Protein AF-A0A0R1UBT8-F1 (afdb_monomer_lite)

Organism: NCBI:txid1423760

Sequence (135 aa):
MNRRRDNPNPLAVSLVKEIDGYNQDKKRRRALMNLETRLYDERKLGLEQGVKIGIDQGLTQGRQEGLTQGRQEGREEGLAQGRNEGRVEAIQAALTFFKSQGQAPTEVVANLSQMFHLSQQTAQNYYDQLAVKQG

Radius of gyration: 42.89 Å; chains: 1; bounding box: 104×24×98 Å

pLDDT: mean 88.34, std 11.68, range [40.06, 97.62]

Secondary structure (DSSP, 8-state):
---------HHHHHHHHHHHHHHH-HHHHHHHHHHHHHHHHHHHHHHHHHHHHHHHHHHHHHHHHHHHHHHHHHHHHHHHHHHHHHHHHHHHHHHHHHHHTT--HHHHHHHHHHHTT--HHHHHHHHHHHHGGG-

Foldseek 3Di:
DDDDPPPDDPVVVVVVVVVVVCVVDPVSVVVVVVVVVVVVVVVVVVVVVVVVVVVVVCVVVVVVVCVVVVVVVVVVVVVVVVVVVVLLVVLLVLLVVCVVVVDDLQVSLVVSCVVVVHDSVVSVVSSVVNVVVVD

Structure (mmCIF, N/CA/C/O backbone):
data_AF-A0A0R1UBT8-F1
#
_entry.id   AF-A0A0R1UBT8-F1
#
loop_
_atom_site.group_PDB
_atom_site.id
_atom_site.type_symbol
_atom_site.label_atom_id
_atom_site.label_alt_id
_atom_site.label_comp_id
_atom_site.label_asym_id
_atom_site.label_entity_id
_atom_site.label_seq_id
_atom_site.pdbx_PDB_ins_code
_atom_site.Cartn_x
_atom_site.Cartn_y
_atom_site.Cartn_z
_atom_site.occupancy
_atom_site.B_iso_or_equiv
_atom_site.auth_seq_id
_atom_site.auth_comp_id
_atom_site.auth_asym_id
_atom_site.auth_atom_id
_atom_site.pdbx_PDB_model_num
ATOM 1 N N . MET A 1 1 ? 72.301 -3.471 -35.544 1.00 40.06 1 MET A N 1
ATOM 2 C CA . MET A 1 1 ? 71.219 -2.808 -36.308 1.00 40.06 1 MET A CA 1
ATOM 3 C C . MET A 1 1 ? 70.009 -3.738 -36.367 1.00 40.06 1 MET A C 1
ATOM 5 O O . MET A 1 1 ? 69.968 -4.603 -37.229 1.00 40.06 1 MET A O 1
ATOM 9 N N . ASN A 1 2 ? 69.051 -3.613 -35.444 1.00 41.62 2 ASN A N 1
ATOM 10 C CA . ASN A 1 2 ? 67.821 -4.415 -35.473 1.00 41.62 2 ASN A CA 1
ATOM 11 C C . ASN A 1 2 ? 66.718 -3.628 -36.186 1.00 41.62 2 ASN A C 1
ATOM 13 O O . ASN A 1 2 ? 66.056 -2.794 -35.575 1.00 41.62 2 ASN A O 1
ATOM 17 N N . ARG A 1 3 ? 66.524 -3.893 -37.484 1.00 50.62 3 ARG A N 1
ATOM 18 C CA . ARG A 1 3 ? 65.304 -3.475 -38.185 1.00 50.62 3 ARG A CA 1
ATOM 19 C C . ARG A 1 3 ? 64.169 -4.354 -37.667 1.00 50.62 3 ARG A C 1
ATOM 21 O O . ARG A 1 3 ? 64.105 -5.536 -38.007 1.00 50.62 3 ARG A O 1
ATOM 28 N N . ARG A 1 4 ? 63.311 -3.805 -36.804 1.00 51.09 4 ARG A N 1
ATOM 29 C CA . ARG A 1 4 ? 62.018 -4.426 -36.499 1.00 51.09 4 ARG A CA 1
ATOM 30 C C . ARG A 1 4 ? 61.280 -4.548 -37.831 1.00 51.09 4 ARG A C 1
ATOM 32 O O . ARG A 1 4 ? 61.172 -3.571 -38.561 1.00 51.09 4 ARG A O 1
ATOM 39 N N . ARG A 1 5 ? 60.902 -5.769 -38.206 1.00 56.22 5 ARG A N 1
ATOM 40 C CA . ARG A 1 5 ? 60.104 -5.998 -39.410 1.00 56.22 5 ARG A CA 1
ATOM 41 C C . ARG A 1 5 ? 58.707 -5.486 -39.099 1.00 56.22 5 ARG A C 1
ATOM 43 O O . ARG A 1 5 ? 57.974 -6.136 -38.359 1.00 56.22 5 ARG A O 1
ATOM 50 N N . ASP A 1 6 ? 58.379 -4.328 -39.648 1.00 62.03 6 ASP A N 1
ATOM 51 C CA . ASP A 1 6 ? 57.014 -3.834 -39.766 1.00 62.03 6 ASP A CA 1
ATOM 52 C C . ASP A 1 6 ? 56.259 -4.791 -40.695 1.00 62.03 6 ASP A C 1
ATOM 54 O O . ASP A 1 6 ? 56.182 -4.577 -41.901 1.00 62.03 6 ASP A O 1
ATOM 58 N N . ASN A 1 7 ? 55.793 -5.920 -40.162 1.00 65.06 7 ASN A N 1
ATOM 59 C CA . ASN A 1 7 ? 54.921 -6.825 -40.897 1.00 65.06 7 ASN A CA 1
ATOM 60 C C . ASN A 1 7 ? 53.493 -6.562 -40.403 1.00 65.06 7 ASN A C 1
ATOM 62 O O . ASN A 1 7 ? 53.105 -7.112 -39.367 1.00 65.06 7 ASN A O 1
ATOM 66 N N . PRO A 1 8 ? 52.743 -5.649 -41.049 1.00 71.69 8 PRO A N 1
ATOM 67 C CA . PRO A 1 8 ? 51.415 -5.281 -40.589 1.00 71.69 8 PRO A CA 1
ATOM 68 C C . PRO A 1 8 ? 50.504 -6.511 -40.584 1.00 71.69 8 PRO A C 1
ATOM 70 O O . PRO A 1 8 ? 50.568 -7.358 -41.475 1.00 71.69 8 PRO A O 1
ATOM 73 N N . ASN A 1 9 ? 49.664 -6.609 -39.551 1.00 83.81 9 ASN A N 1
ATOM 74 C CA . ASN A 1 9 ? 48.719 -7.708 -39.385 1.00 83.81 9 ASN A CA 1
ATOM 75 C C . ASN A 1 9 ? 47.862 -7.861 -40.665 1.00 83.81 9 ASN A C 1
ATOM 77 O O . ASN A 1 9 ? 47.176 -6.903 -41.035 1.00 83.81 9 ASN A O 1
ATOM 81 N N . PRO A 1 10 ? 47.852 -9.037 -41.324 1.00 85.12 10 PRO A N 1
ATOM 82 C CA . PRO A 1 10 ? 47.117 -9.256 -42.570 1.00 85.12 10 PRO A CA 1
ATOM 83 C C . PRO A 1 10 ? 45.626 -8.911 -42.481 1.00 85.12 10 PRO A C 1
ATOM 85 O O . PRO A 1 10 ? 45.075 -8.371 -43.438 1.00 85.12 10 PRO A O 1
ATOM 88 N N . LEU A 1 11 ? 44.997 -9.157 -41.324 1.00 84.69 11 LEU A N 1
ATOM 89 C CA . LEU A 1 11 ? 43.591 -8.821 -41.076 1.00 84.69 11 LEU A CA 1
ATOM 90 C C . LEU A 1 11 ? 43.360 -7.307 -41.020 1.00 84.69 11 LEU A C 1
ATOM 92 O O . LEU A 1 11 ? 42.363 -6.804 -41.525 1.00 84.69 11 LEU A O 1
ATOM 96 N N . ALA A 1 12 ? 44.293 -6.558 -40.428 1.00 84.19 12 ALA A N 1
ATOM 97 C CA . ALA A 1 12 ? 44.198 -5.103 -40.388 1.00 84.19 12 ALA A CA 1
ATOM 98 C C . ALA A 1 12 ? 44.344 -4.513 -41.798 1.00 84.19 12 ALA A C 1
ATOM 100 O O . ALA A 1 12 ? 43.588 -3.625 -42.181 1.00 84.19 12 ALA A O 1
ATOM 101 N N . VAL A 1 13 ? 45.266 -5.052 -42.603 1.00 86.12 13 VAL A N 1
ATOM 102 C CA . VAL A 1 13 ? 45.458 -4.625 -43.996 1.00 86.12 13 VAL A CA 1
ATOM 103 C C . VAL A 1 13 ? 44.233 -4.947 -44.856 1.00 86.12 13 VAL A C 1
ATOM 105 O O . VAL A 1 13 ? 43.856 -4.129 -45.696 1.00 86.12 13 VAL A O 1
ATOM 108 N N . SER A 1 14 ? 43.594 -6.107 -44.665 1.00 84.44 14 SER A N 1
ATOM 109 C CA . SER A 1 14 ? 42.375 -6.456 -45.405 1.00 84.44 14 SER A CA 1
ATOM 110 C C . SER A 1 14 ? 41.198 -5.562 -45.023 1.00 84.44 14 SER A C 1
ATOM 112 O O . SER A 1 14 ? 40.517 -5.064 -45.915 1.00 84.44 14 SER A O 1
ATOM 114 N N . LEU A 1 15 ? 41.005 -5.294 -43.728 1.00 85.06 15 LEU A N 1
ATOM 115 C CA . LEU A 1 15 ? 39.942 -4.412 -43.240 1.00 85.06 15 LEU A CA 1
ATOM 116 C C . LEU A 1 15 ? 40.111 -2.978 -43.747 1.00 85.06 15 LEU A C 1
ATOM 118 O O . LEU A 1 15 ? 39.144 -2.369 -44.190 1.00 85.06 15 LEU A O 1
ATOM 122 N N . VAL A 1 16 ? 41.336 -2.445 -43.741 1.00 85.62 16 VAL A N 1
ATOM 123 C CA . VAL A 1 16 ? 41.610 -1.102 -44.274 1.00 85.62 16 VAL A CA 1
ATOM 124 C C . 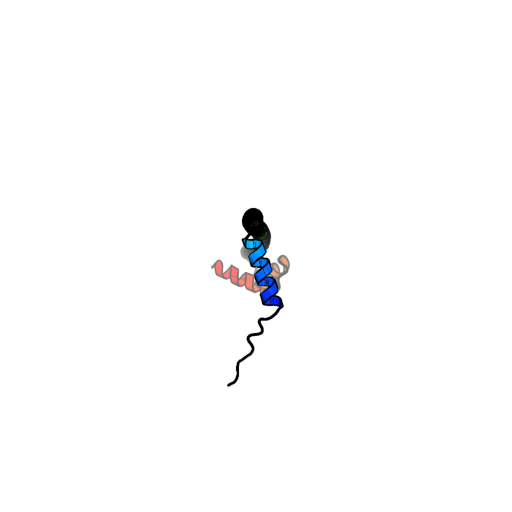VAL A 1 16 ? 41.286 -1.032 -45.766 1.00 85.62 16 VAL A C 1
ATOM 126 O O . VAL A 1 16 ? 40.592 -0.114 -46.186 1.00 85.62 16 VAL A O 1
ATOM 129 N N . LYS A 1 17 ? 41.686 -2.033 -46.562 1.00 85.50 17 LYS A N 1
ATOM 130 C CA . LYS A 1 17 ? 41.335 -2.086 -47.993 1.00 85.50 17 LYS A CA 1
ATOM 131 C C . LYS A 1 17 ? 39.829 -2.164 -48.231 1.00 85.50 17 LYS A C 1
ATOM 133 O O . LYS A 1 17 ? 39.333 -1.578 -49.190 1.00 85.50 17 LYS A O 1
ATOM 138 N N . GLU A 1 18 ? 39.109 -2.889 -47.384 1.00 85.00 18 GLU A N 1
ATOM 139 C CA . GLU A 1 18 ? 37.653 -2.993 -47.461 1.00 85.00 18 GLU A CA 1
ATOM 140 C C . GLU A 1 18 ? 36.977 -1.656 -47.122 1.00 85.00 18 GLU A C 1
ATOM 142 O O . GLU A 1 18 ? 36.117 -1.200 -47.877 1.00 85.00 18 GLU A O 1
ATOM 147 N N . ILE A 1 19 ? 37.427 -0.983 -46.058 1.00 81.56 19 ILE A N 1
ATOM 148 C CA . ILE A 1 19 ? 36.981 0.363 -45.669 1.00 81.56 19 ILE A CA 1
ATOM 149 C C . ILE A 1 19 ? 37.281 1.374 -46.780 1.00 81.56 19 ILE A C 1
ATOM 151 O O . ILE A 1 19 ? 36.414 2.170 -47.135 1.00 81.56 19 ILE A O 1
ATOM 155 N N . ASP A 1 20 ? 38.474 1.326 -47.369 1.00 82.94 20 ASP A N 1
ATOM 156 C CA . ASP A 1 20 ? 38.873 2.207 -48.467 1.00 82.94 20 ASP A CA 1
ATOM 157 C C . ASP A 1 20 ? 38.009 1.974 -49.710 1.00 82.94 20 ASP A C 1
ATOM 159 O O . ASP A 1 20 ? 37.513 2.932 -50.308 1.00 82.94 20 ASP A O 1
ATOM 163 N N . GLY A 1 21 ? 37.752 0.712 -50.067 1.00 81.75 21 GLY A N 1
ATOM 164 C CA . GLY A 1 21 ? 36.838 0.358 -51.154 1.00 81.75 21 GLY A CA 1
ATOM 165 C C . GLY A 1 21 ? 35.409 0.837 -50.890 1.00 81.75 21 GLY A C 1
ATOM 166 O O . GLY A 1 21 ? 34.744 1.358 -51.789 1.00 81.75 21 GLY A O 1
ATOM 167 N N . TYR A 1 22 ? 34.948 0.744 -49.643 1.00 75.31 22 TYR A N 1
ATOM 168 C CA . TYR A 1 22 ? 33.653 1.275 -49.221 1.00 75.31 22 TYR A CA 1
ATOM 169 C C . TYR A 1 22 ? 33.601 2.806 -49.318 1.00 75.31 22 TYR A C 1
ATOM 171 O O . TYR A 1 22 ? 32.617 3.382 -49.788 1.00 75.31 22 TYR A O 1
ATOM 179 N N . ASN A 1 23 ? 34.690 3.469 -48.928 1.00 75.81 23 ASN A N 1
ATOM 180 C CA . ASN A 1 23 ? 34.830 4.919 -48.940 1.00 75.81 23 ASN A CA 1
ATOM 181 C C . ASN A 1 23 ? 34.965 5.508 -50.346 1.00 75.81 23 ASN A C 1
ATOM 183 O O . ASN A 1 23 ? 34.728 6.700 -50.529 1.00 75.81 23 ASN A O 1
ATOM 187 N N . GLN A 1 24 ? 35.30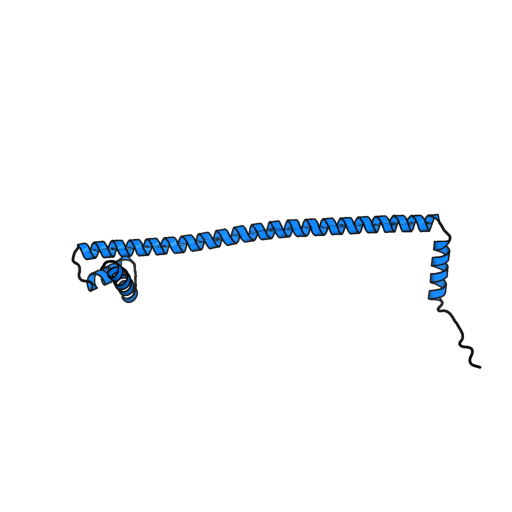0 4.716 -51.358 1.00 81.69 24 GLN A N 1
ATOM 188 C CA . GLN A 1 24 ? 35.346 5.190 -52.741 1.00 81.69 24 GLN A CA 1
ATOM 189 C C . GLN A 1 24 ? 33.942 5.273 -53.367 1.00 81.69 24 GLN A C 1
ATOM 191 O O . GLN A 1 24 ? 33.655 6.204 -54.124 1.00 81.69 24 GLN A O 1
ATOM 196 N N . ASP A 1 25 ? 33.013 4.388 -52.988 1.00 89.00 25 ASP A N 1
ATOM 197 C CA . ASP A 1 25 ? 31.646 4.389 -53.518 1.00 89.00 25 ASP A CA 1
ATOM 198 C C . ASP A 1 25 ? 30.738 5.384 -52.766 1.00 89.00 25 ASP A C 1
ATOM 200 O O . ASP A 1 25 ? 30.243 5.161 -51.657 1.00 89.00 25 ASP A O 1
ATOM 204 N N . LYS A 1 26 ? 30.474 6.528 -53.408 1.00 86.50 26 LYS A N 1
ATOM 205 C CA . LYS A 1 26 ? 29.573 7.568 -52.885 1.00 86.50 26 LYS A CA 1
ATOM 206 C C . LYS A 1 26 ? 28.133 7.069 -52.680 1.00 86.50 26 LYS A C 1
ATOM 208 O O . LYS A 1 26 ? 27.470 7.543 -51.756 1.00 86.50 26 LYS A O 1
ATOM 213 N N . LYS A 1 27 ? 27.632 6.145 -53.512 1.00 88.94 27 LYS A N 1
ATOM 214 C CA . LYS A 1 27 ? 26.262 5.613 -53.392 1.00 88.94 27 LYS A CA 1
ATOM 215 C C . LYS A 1 27 ? 26.144 4.696 -52.178 1.00 88.94 27 LYS A C 1
ATOM 217 O O . LYS A 1 27 ? 25.193 4.849 -51.415 1.00 88.94 27 LYS A O 1
ATOM 222 N N . ARG A 1 28 ? 27.120 3.807 -51.962 1.00 84.06 28 ARG A N 1
ATOM 223 C CA . ARG A 1 28 ? 27.152 2.914 -50.787 1.00 84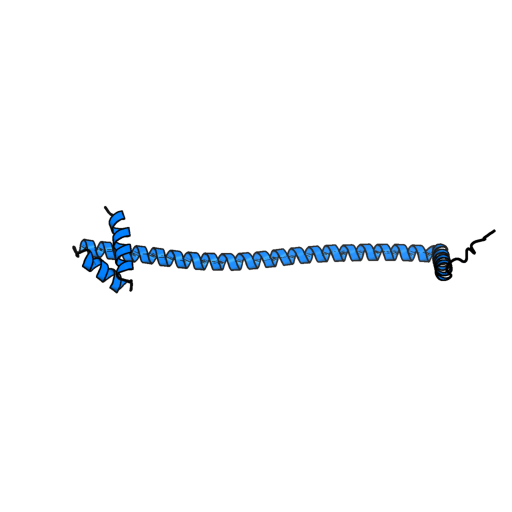.06 28 ARG A CA 1
ATOM 224 C C . ARG A 1 28 ? 27.270 3.686 -49.478 1.00 84.06 28 ARG A C 1
ATOM 226 O O . ARG A 1 28 ? 26.458 3.459 -48.587 1.00 84.06 28 ARG A O 1
ATOM 233 N N . ARG A 1 29 ? 28.169 4.675 -49.394 1.00 85.62 29 ARG A N 1
ATOM 234 C CA . ARG A 1 29 ? 28.264 5.562 -48.216 1.00 85.62 29 ARG A CA 1
ATOM 235 C C . ARG A 1 29 ? 26.939 6.241 -47.882 1.00 85.62 29 ARG A C 1
ATOM 237 O O . ARG A 1 29 ? 26.522 6.252 -46.730 1.00 85.62 29 ARG A O 1
ATOM 244 N N . ARG A 1 30 ? 26.251 6.780 -48.894 1.00 88.25 30 ARG A N 1
ATOM 245 C CA . ARG A 1 30 ? 24.944 7.420 -48.698 1.00 88.25 30 ARG A CA 1
ATOM 246 C C . ARG A 1 30 ? 23.877 6.421 -48.250 1.00 88.25 30 ARG A C 1
ATOM 248 O O . ARG A 1 30 ? 23.055 6.758 -47.406 1.00 88.25 30 ARG A O 1
ATOM 255 N N . ALA A 1 31 ? 23.882 5.207 -48.800 1.00 89.62 31 ALA A N 1
ATOM 256 C CA . ALA A 1 31 ? 22.962 4.153 -48.385 1.00 89.62 31 ALA A CA 1
ATOM 257 C C . ALA A 1 31 ? 23.177 3.755 -46.916 1.00 89.62 31 ALA A C 1
ATOM 259 O O . ALA A 1 31 ? 22.196 3.619 -46.189 1.00 89.62 31 ALA A O 1
ATOM 260 N N . LEU A 1 32 ? 24.433 3.645 -46.472 1.00 88.56 32 LEU A N 1
ATOM 261 C CA . LEU A 1 32 ? 24.769 3.348 -45.079 1.00 88.56 32 LEU A CA 1
ATOM 262 C C . LEU A 1 32 ? 24.317 4.457 -44.136 1.00 88.56 32 LEU A C 1
ATOM 264 O O . LEU A 1 32 ? 23.638 4.171 -43.161 1.00 88.56 32 LEU A O 1
ATOM 268 N N . MET A 1 33 ? 24.617 5.713 -44.470 1.00 88.88 33 MET A N 1
ATOM 269 C CA . MET A 1 33 ? 24.197 6.866 -43.671 1.00 88.88 33 MET A CA 1
ATOM 270 C C . MET A 1 33 ? 22.668 6.932 -43.538 1.00 88.88 33 MET A C 1
ATOM 272 O O . MET A 1 33 ? 22.142 7.173 -42.454 1.00 88.88 33 MET A O 1
ATOM 276 N N . ASN A 1 34 ? 21.933 6.662 -44.623 1.00 93.44 34 ASN A N 1
ATOM 277 C CA . ASN A 1 34 ? 20.471 6.608 -44.588 1.00 93.44 34 ASN A CA 1
ATOM 278 C C . ASN A 1 34 ? 19.959 5.463 -43.702 1.00 93.44 34 ASN A C 1
ATOM 280 O O . ASN A 1 34 ? 18.977 5.642 -42.986 1.00 93.44 34 ASN A O 1
ATOM 284 N N . LEU A 1 35 ? 20.589 4.287 -43.772 1.00 93.69 35 LEU A N 1
ATOM 285 C CA . LEU A 1 35 ? 20.229 3.139 -42.941 1.00 93.69 35 LEU A CA 1
ATOM 286 C C . LEU A 1 35 ? 20.505 3.422 -41.463 1.00 93.69 35 LEU A C 1
ATOM 288 O O . LEU A 1 35 ? 19.633 3.194 -40.635 1.00 93.69 35 LEU A O 1
ATOM 292 N N . GLU A 1 36 ? 21.680 3.956 -41.143 1.00 93.81 36 GLU A N 1
ATOM 293 C CA . GLU A 1 36 ? 22.059 4.355 -39.788 1.00 93.81 36 GLU A CA 1
ATOM 294 C C . GLU A 1 36 ? 21.069 5.370 -39.211 1.00 93.81 36 GLU A C 1
ATOM 296 O O . GLU A 1 36 ? 20.588 5.189 -38.095 1.00 93.81 36 GLU A O 1
ATOM 301 N N . THR A 1 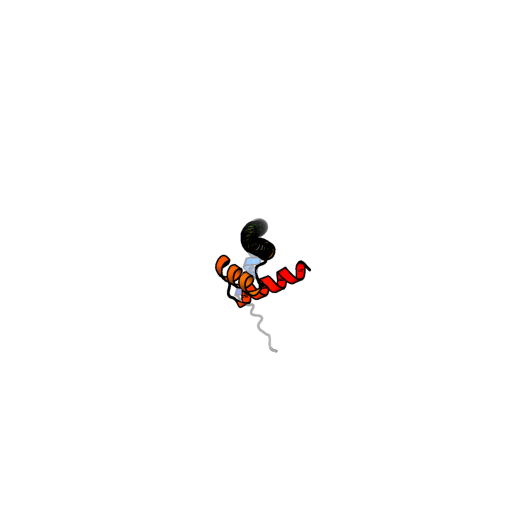37 ? 20.684 6.371 -40.009 1.00 94.44 37 THR A N 1
ATOM 302 C CA . THR A 1 37 ? 19.663 7.358 -39.625 1.00 94.44 37 THR A CA 1
ATOM 303 C C . THR A 1 37 ? 18.331 6.680 -39.290 1.00 94.44 37 THR A C 1
ATOM 305 O O . THR A 1 37 ? 17.770 6.922 -38.227 1.00 94.44 37 THR A O 1
ATOM 308 N N . ARG A 1 38 ? 17.844 5.767 -40.144 1.00 95.44 38 ARG A N 1
ATOM 309 C CA . ARG A 1 38 ? 16.588 5.040 -39.880 1.00 95.44 38 ARG A CA 1
ATOM 310 C C . ARG A 1 38 ? 16.668 4.177 -38.628 1.00 95.44 38 ARG A C 1
ATOM 312 O O . ARG A 1 38 ? 15.742 4.189 -37.832 1.00 95.44 38 ARG A O 1
ATOM 319 N N . LEU A 1 39 ? 17.766 3.447 -38.445 1.00 96.06 39 LEU A N 1
ATOM 320 C CA . LEU A 1 39 ? 17.961 2.599 -37.267 1.00 96.06 39 LEU A CA 1
ATOM 321 C C . LEU A 1 39 ? 18.032 3.428 -35.982 1.00 96.06 39 LEU A C 1
ATOM 323 O O . LEU A 1 39 ? 17.570 2.982 -34.931 1.00 96.06 39 LEU A O 1
ATOM 327 N N . TYR A 1 40 ? 18.612 4.627 -36.052 1.00 94.88 40 TYR A N 1
ATOM 328 C CA . TYR A 1 40 ? 18.603 5.577 -34.948 1.00 94.88 40 TYR A CA 1
ATOM 329 C C . TYR A 1 40 ? 17.175 6.028 -34.616 1.00 94.88 40 TYR A C 1
ATOM 331 O O . TYR A 1 40 ? 16.770 5.940 -33.454 1.00 94.88 40 TYR A O 1
ATOM 339 N N . ASP A 1 41 ? 16.399 6.431 -35.624 1.00 95.81 41 ASP A N 1
ATOM 340 C CA . ASP A 1 41 ? 15.011 6.867 -35.450 1.00 95.81 41 ASP A CA 1
ATOM 341 C C . ASP A 1 41 ? 14.118 5.737 -34.914 1.00 95.81 41 ASP A C 1
ATOM 343 O O . ASP A 1 41 ? 13.375 5.937 -33.956 1.00 95.81 41 ASP A O 1
ATOM 347 N N . GLU A 1 42 ? 14.232 4.526 -35.461 1.00 96.38 42 GLU A N 1
ATOM 348 C CA . GLU A 1 42 ? 13.491 3.344 -35.004 1.00 96.38 42 GLU A CA 1
ATOM 349 C C . GLU A 1 42 ? 13.828 2.986 -33.556 1.00 96.38 42 GLU A C 1
ATOM 351 O O . GLU A 1 42 ? 12.931 2.730 -32.750 1.00 96.38 42 GLU A O 1
ATOM 356 N N . ARG A 1 43 ? 15.116 3.012 -33.188 1.00 96.69 43 ARG A N 1
ATOM 357 C CA . ARG A 1 43 ? 15.544 2.774 -31.804 1.00 96.69 43 ARG A CA 1
ATOM 358 C C . ARG A 1 43 ? 14.974 3.832 -30.870 1.00 96.69 43 ARG A C 1
ATOM 360 O O . ARG A 1 43 ? 14.514 3.492 -29.781 1.00 96.69 43 ARG A O 1
ATOM 367 N N . LYS A 1 44 ? 15.016 5.099 -31.278 1.00 96.44 44 LYS A N 1
ATOM 368 C CA . LYS A 1 44 ? 14.473 6.209 -30.497 1.00 96.44 44 LYS A CA 1
ATOM 369 C C . LYS A 1 44 ? 12.967 6.041 -30.290 1.00 96.44 44 LYS A C 1
ATOM 371 O O . LYS A 1 44 ? 12.516 6.107 -29.152 1.00 96.44 44 LYS A O 1
ATOM 376 N N . LEU A 1 45 ? 12.222 5.725 -31.349 1.00 96.12 45 LEU A N 1
ATOM 377 C CA . LEU A 1 45 ? 10.786 5.446 -31.278 1.00 96.12 45 LEU A CA 1
ATOM 378 C C . LEU A 1 45 ? 10.479 4.259 -30.362 1.00 96.12 45 LEU A C 1
ATOM 380 O O . LEU A 1 45 ? 9.584 4.348 -29.526 1.00 96.12 45 LEU A O 1
ATOM 384 N N . GLY A 1 46 ? 11.233 3.164 -30.477 1.00 97.31 46 GLY A N 1
ATOM 385 C CA . GLY A 1 46 ? 11.060 1.989 -29.623 1.00 97.31 46 GLY A CA 1
ATOM 386 C C . GLY A 1 46 ? 11.313 2.291 -28.145 1.00 97.31 46 GLY A C 1
ATOM 387 O O . GLY A 1 46 ? 10.548 1.854 -27.287 1.00 97.31 46 GLY A O 1
ATOM 388 N N . LEU A 1 47 ? 12.344 3.085 -27.838 1.00 97.19 47 LEU A N 1
ATOM 389 C CA . LEU A 1 47 ? 12.625 3.538 -26.473 1.00 97.19 47 LEU A CA 1
ATOM 390 C C . LEU A 1 47 ? 11.514 4.447 -25.942 1.00 97.19 47 LEU A C 1
ATOM 392 O O . LEU A 1 47 ? 11.030 4.225 -24.836 1.00 97.19 47 LEU A O 1
ATOM 396 N N . GLU A 1 48 ? 11.073 5.432 -26.724 1.00 96.75 48 GLU A N 1
ATOM 397 C CA . GLU A 1 48 ? 9.983 6.336 -26.340 1.00 96.75 48 GLU A CA 1
ATOM 398 C C . GLU A 1 48 ? 8.676 5.573 -26.084 1.00 96.75 48 GLU A C 1
ATOM 400 O O . GLU A 1 48 ? 8.005 5.807 -25.077 1.00 96.75 48 GLU A O 1
ATOM 405 N N . GLN A 1 49 ? 8.333 4.618 -26.952 1.00 96.25 49 GLN A N 1
ATOM 406 C CA . GLN A 1 49 ? 7.158 3.763 -26.779 1.00 96.25 49 GLN A CA 1
ATOM 407 C C . GLN A 1 49 ? 7.283 2.868 -25.547 1.00 96.25 49 GLN A C 1
ATOM 409 O O . GLN A 1 49 ? 6.346 2.801 -24.754 1.00 96.25 49 GLN A O 1
ATOM 414 N N . GLY A 1 50 ? 8.433 2.218 -25.357 1.00 97.56 50 GLY A N 1
ATOM 415 C CA . GLY A 1 50 ? 8.679 1.352 -24.205 1.00 97.56 50 GLY A CA 1
ATOM 416 C C . GLY A 1 50 ? 8.581 2.110 -22.882 1.00 97.56 50 GLY A C 1
ATOM 417 O O . GLY A 1 50 ? 7.910 1.653 -21.960 1.00 97.56 50 GLY A O 1
ATOM 418 N N . VAL A 1 51 ? 9.175 3.305 -22.811 1.00 97.62 51 VAL A N 1
ATOM 419 C CA . VAL A 1 51 ? 9.088 4.188 -21.638 1.00 97.62 51 VAL A CA 1
ATOM 420 C C . VAL A 1 51 ? 7.642 4.612 -21.390 1.00 97.62 51 VAL A C 1
ATOM 422 O O . VAL A 1 51 ? 7.161 4.507 -20.264 1.00 97.62 51 VAL A O 1
ATOM 425 N N . LYS A 1 52 ? 6.923 5.043 -22.432 1.00 97.19 52 LYS A N 1
ATOM 426 C CA . LYS A 1 52 ? 5.522 5.461 -22.309 1.00 97.19 52 LYS A CA 1
ATOM 427 C C . LYS A 1 52 ? 4.634 4.327 -21.796 1.00 97.19 52 LYS A C 1
ATOM 429 O O . LYS A 1 52 ? 3.869 4.546 -20.863 1.00 97.19 52 LYS A O 1
ATOM 434 N N . ILE A 1 53 ? 4.748 3.134 -22.381 1.00 96.88 53 ILE A N 1
ATOM 435 C CA . ILE A 1 53 ? 3.967 1.957 -21.976 1.00 96.88 53 ILE A CA 1
ATOM 436 C C . ILE A 1 53 ? 4.316 1.558 -20.541 1.00 96.88 53 ILE A C 1
ATOM 438 O O . ILE A 1 53 ? 3.413 1.343 -19.740 1.00 96.88 53 ILE A O 1
ATOM 442 N N . GLY A 1 54 ? 5.606 1.508 -20.197 1.00 97.56 54 GLY A N 1
ATOM 443 C CA . GLY A 1 54 ? 6.049 1.139 -18.853 1.00 97.56 54 GLY A CA 1
ATOM 444 C C . GLY A 1 54 ? 5.536 2.095 -17.775 1.00 97.56 54 GLY A C 1
ATOM 445 O O . GLY A 1 54 ? 5.066 1.646 -16.731 1.00 97.56 54 GLY A O 1
ATOM 446 N N . ILE A 1 55 ? 5.564 3.406 -18.037 1.00 97.31 55 ILE A N 1
ATOM 447 C CA . ILE A 1 55 ? 5.017 4.414 -17.118 1.00 97.31 55 ILE A CA 1
ATOM 448 C C . ILE A 1 55 ? 3.499 4.260 -16.987 1.00 97.31 55 ILE A C 1
ATOM 450 O O . ILE A 1 55 ? 2.988 4.238 -15.870 1.00 97.31 55 ILE A O 1
ATOM 454 N N . ASP A 1 56 ? 2.778 4.138 -18.101 1.00 96.88 56 ASP A N 1
ATOM 455 C CA . ASP A 1 56 ? 1.313 4.062 -18.096 1.00 96.88 56 ASP A CA 1
ATOM 456 C C . ASP A 1 56 ? 0.805 2.801 -17.377 1.00 96.88 56 ASP A C 1
ATOM 458 O O . ASP A 1 56 ? -0.089 2.869 -16.528 1.00 96.88 56 ASP A O 1
ATOM 462 N N . GLN A 1 57 ? 1.444 1.655 -17.636 1.00 95.81 57 GLN A N 1
ATOM 463 C CA . GLN A 1 57 ? 1.157 0.397 -16.946 1.00 95.81 57 GLN A CA 1
ATOM 464 C C . GLN A 1 57 ? 1.492 0.483 -15.457 1.00 95.81 57 GLN A C 1
ATOM 466 O O . GLN A 1 57 ? 0.650 0.139 -14.629 1.00 95.81 57 GLN A O 1
ATOM 471 N N . GLY A 1 58 ? 2.680 0.989 -15.109 1.00 97.12 58 GLY A N 1
ATOM 472 C CA . GLY A 1 58 ? 3.105 1.120 -13.716 1.00 97.12 58 GLY A CA 1
ATOM 473 C C . GLY A 1 58 ? 2.183 2.031 -12.902 1.00 97.12 58 GLY A C 1
ATOM 474 O O . GLY A 1 58 ? 1.790 1.679 -11.790 1.00 97.12 58 GLY A O 1
ATOM 475 N N . LEU A 1 59 ? 1.775 3.172 -13.466 1.00 96.38 59 LEU A N 1
ATOM 476 C CA . LEU A 1 59 ? 0.836 4.092 -12.819 1.00 96.38 59 LEU A CA 1
ATOM 477 C C . LEU A 1 59 ? -0.560 3.483 -12.677 1.00 96.38 59 LEU A C 1
ATOM 479 O O . LEU A 1 59 ? -1.180 3.615 -11.620 1.00 96.38 59 LEU A O 1
ATOM 483 N N . THR A 1 60 ? -1.059 2.819 -13.720 1.00 96.19 60 THR A N 1
ATOM 484 C CA . THR A 1 60 ? -2.391 2.202 -13.703 1.00 96.19 60 THR A CA 1
ATOM 485 C C . THR A 1 60 ? -2.460 1.085 -12.670 1.00 96.19 60 THR A C 1
ATOM 487 O O . THR A 1 60 ? -3.359 1.087 -11.827 1.00 96.19 60 THR A O 1
ATOM 490 N N . GLN A 1 61 ? -1.485 0.174 -12.690 1.00 94.38 61 GLN A N 1
ATOM 491 C CA . GLN A 1 61 ? -1.423 -0.948 -11.761 1.00 94.38 61 GLN A CA 1
ATOM 492 C C . GLN A 1 61 ? -1.230 -0.461 -10.322 1.00 94.38 61 GLN A C 1
ATOM 494 O O . GLN A 1 61 ? -2.036 -0.800 -9.457 1.00 94.38 61 GLN A O 1
ATOM 499 N N . GLY A 1 62 ? -0.246 0.411 -10.075 1.00 96.00 62 GLY A N 1
ATOM 500 C CA . GLY A 1 62 ? 0.017 0.935 -8.734 1.00 96.00 62 GLY A CA 1
ATOM 501 C C . GLY A 1 62 ? -1.177 1.695 -8.147 1.00 96.00 62 GLY A C 1
ATOM 502 O O . GLY A 1 62 ? -1.493 1.554 -6.966 1.00 96.00 62 GLY A O 1
ATOM 503 N N . ARG A 1 63 ? -1.911 2.454 -8.973 1.00 96.00 63 ARG A N 1
ATOM 504 C CA . ARG A 1 63 ? -3.139 3.135 -8.538 1.00 96.00 63 ARG A CA 1
ATOM 505 C C . ARG A 1 63 ? -4.255 2.146 -8.209 1.00 96.00 63 ARG A C 1
ATOM 507 O O . ARG A 1 63 ? -4.954 2.338 -7.216 1.00 96.00 63 ARG A O 1
ATOM 514 N N . GLN A 1 64 ? -4.460 1.128 -9.041 1.00 95.31 64 GLN A N 1
ATOM 515 C CA . GLN A 1 64 ? -5.518 0.141 -8.829 1.00 95.31 64 GLN A CA 1
ATOM 516 C C . GLN A 1 64 ? -5.263 -0.698 -7.572 1.00 95.31 64 GLN A C 1
ATOM 518 O O . GLN A 1 64 ? -6.181 -0.887 -6.770 1.00 95.31 64 GLN A O 1
ATOM 523 N N . GLU A 1 65 ? -4.027 -1.153 -7.379 1.00 93.94 65 GLU A N 1
ATOM 524 C CA . GLU A 1 65 ? -3.606 -1.895 -6.189 1.00 93.94 65 GLU A CA 1
ATOM 525 C C . GLU A 1 65 ? -3.763 -1.036 -4.930 1.00 93.94 65 GLU A C 1
ATOM 527 O O . GLU A 1 65 ? -4.472 -1.436 -4.006 1.00 93.94 65 GLU A O 1
ATOM 532 N N . GLY A 1 66 ? -3.226 0.190 -4.936 1.00 95.31 66 GLY A N 1
ATOM 533 C CA . GLY A 1 66 ? -3.319 1.102 -3.794 1.00 95.31 66 GLY A CA 1
ATOM 534 C C . GLY A 1 66 ? -4.759 1.453 -3.404 1.00 95.31 66 GLY A C 1
ATOM 535 O O . GLY A 1 66 ? -5.095 1.469 -2.221 1.00 95.31 66 GLY A O 1
ATOM 536 N N . LEU A 1 67 ? -5.646 1.679 -4.380 1.00 95.56 67 LEU A N 1
ATOM 537 C CA . LEU A 1 67 ? -7.068 1.931 -4.111 1.00 95.56 67 LEU A CA 1
ATOM 538 C C . LEU A 1 67 ? -7.781 0.705 -3.537 1.00 95.56 67 LEU A C 1
ATOM 540 O O . LEU A 1 67 ? -8.634 0.847 -2.661 1.00 95.56 67 LEU A O 1
ATOM 544 N N . THR A 1 68 ? -7.466 -0.484 -4.047 1.00 94.94 68 THR A N 1
ATOM 545 C CA . THR A 1 68 ? -8.110 -1.727 -3.608 1.00 94.94 68 THR A CA 1
ATOM 546 C C . THR A 1 68 ? -7.704 -2.054 -2.178 1.00 94.94 68 THR A C 1
ATOM 548 O O . THR A 1 68 ? -8.574 -2.261 -1.332 1.00 94.94 68 THR A O 1
ATOM 551 N N . GLN A 1 69 ? -6.400 -2.021 -1.899 1.00 93.25 69 GLN A N 1
ATOM 552 C CA . GLN A 1 69 ? -5.858 -2.298 -0.575 1.00 93.25 69 GLN A CA 1
ATOM 553 C C . GLN A 1 69 ? -6.333 -1.259 0.446 1.00 93.25 69 GLN A C 1
ATOM 555 O O . GLN A 1 69 ? -6.940 -1.631 1.447 1.00 93.25 69 GLN A O 1
ATOM 560 N N . GLY A 1 70 ? -6.184 0.038 0.152 1.00 94.75 70 GLY A N 1
ATOM 561 C CA . GLY A 1 70 ? -6.600 1.093 1.079 1.00 94.75 70 GLY A CA 1
ATOM 562 C C . GLY A 1 70 ? -8.103 1.077 1.380 1.00 94.75 70 GLY A C 1
ATOM 563 O O . GLY A 1 70 ? -8.523 1.340 2.505 1.00 94.75 70 GLY A O 1
ATOM 564 N N . ARG A 1 71 ? -8.944 0.711 0.401 1.00 95.62 71 ARG A N 1
ATOM 565 C CA . ARG A 1 71 ? -10.388 0.546 0.631 1.00 95.62 71 ARG A CA 1
ATOM 566 C C . ARG A 1 71 ? -10.698 -0.666 1.506 1.00 95.62 71 ARG A C 1
ATOM 568 O O . ARG A 1 71 ? -11.637 -0.598 2.300 1.00 95.62 71 ARG A O 1
ATOM 575 N N . GLN A 1 72 ? -9.988 -1.775 1.318 1.00 95.00 72 GLN A N 1
ATOM 576 C CA . GLN A 1 72 ? -10.191 -2.975 2.119 1.00 95.00 72 GLN A CA 1
ATOM 577 C C . GLN A 1 72 ? -9.778 -2.730 3.571 1.00 95.00 72 GLN A C 1
ATOM 579 O O . GLN A 1 72 ? -10.605 -2.919 4.462 1.00 95.00 72 GLN A O 1
ATOM 584 N N . GLU A 1 73 ? -8.564 -2.225 3.786 1.00 93.75 73 GLU A N 1
ATOM 585 C CA . GLU A 1 73 ? -8.033 -1.896 5.113 1.00 93.75 73 GLU A CA 1
ATOM 586 C C . GLU A 1 73 ? -8.952 -0.903 5.832 1.00 93.75 73 GLU A C 1
ATOM 588 O O . GLU A 1 73 ? -9.469 -1.206 6.906 1.00 93.75 73 GLU A O 1
ATOM 593 N N . GLY A 1 74 ? -9.296 0.220 5.189 1.00 95.12 74 GLY A N 1
ATOM 594 C CA . GLY A 1 74 ? -10.179 1.219 5.797 1.00 95.12 74 GLY A CA 1
ATOM 595 C C . GLY A 1 74 ? -11.582 0.690 6.123 1.00 95.12 74 GLY A C 1
ATOM 596 O O . GLY A 1 74 ? -12.197 1.105 7.107 1.00 95.12 74 GLY A O 1
ATOM 597 N N . ARG A 1 75 ? -12.110 -0.256 5.334 1.00 96.00 75 ARG A N 1
ATOM 598 C CA . ARG A 1 75 ? -13.399 -0.899 5.632 1.00 96.00 75 ARG A CA 1
ATOM 599 C C . ARG A 1 75 ? -13.292 -1.844 6.825 1.00 96.00 75 ARG A C 1
ATOM 601 O O . ARG A 1 75 ? -14.198 -1.857 7.657 1.00 96.00 75 ARG A O 1
ATOM 608 N N . GLU A 1 76 ? -12.248 -2.661 6.884 1.00 95.12 76 GLU A N 1
ATOM 609 C CA . GLU A 1 76 ? -12.032 -3.607 7.980 1.00 95.12 76 GLU A CA 1
ATOM 610 C C . GLU A 1 76 ? -11.807 -2.874 9.305 1.00 95.12 76 GLU A C 1
ATOM 612 O O . GLU A 1 76 ? -12.469 -3.195 10.297 1.00 95.12 76 GLU A O 1
ATOM 617 N N . GLU A 1 77 ? -10.971 -1.835 9.299 1.00 94.38 77 GLU A N 1
ATOM 618 C CA . GLU A 1 77 ? -10.737 -0.963 10.4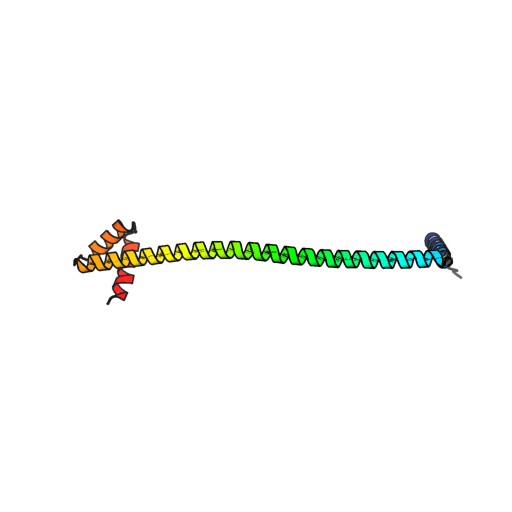51 1.00 94.38 77 GLU A CA 1
ATOM 619 C C . GLU A 1 77 ? -12.023 -0.265 10.896 1.00 94.38 77 GLU A C 1
ATOM 621 O O . GLU A 1 77 ? -12.402 -0.366 12.064 1.00 94.38 77 GLU A O 1
ATOM 626 N N . GLY A 1 78 ? -12.760 0.355 9.967 1.00 95.00 78 GLY A N 1
ATOM 627 C CA . GLY A 1 78 ? -14.021 1.027 10.283 1.00 95.00 78 GLY A CA 1
ATOM 628 C C . GLY A 1 78 ? -15.076 0.080 10.868 1.00 95.00 78 GLY A C 1
ATOM 629 O O . GLY A 1 78 ? -15.766 0.425 11.828 1.00 95.00 78 GLY A O 1
ATOM 630 N N . LEU A 1 79 ? -15.181 -1.149 10.351 1.00 95.94 79 LEU A N 1
ATOM 631 C CA . LEU A 1 79 ? -16.083 -2.169 10.898 1.00 95.94 79 LEU A CA 1
ATOM 632 C C . LEU A 1 79 ? -15.629 -2.684 12.269 1.00 95.94 79 LEU A C 1
ATOM 634 O O . LEU A 1 79 ? -16.467 -3.015 13.110 1.00 95.94 79 LEU A O 1
ATOM 638 N N . ALA A 1 80 ? -14.324 -2.815 12.506 1.00 94.81 80 ALA A N 1
ATOM 639 C CA . ALA A 1 80 ? -13.797 -3.215 13.806 1.00 94.81 80 ALA A CA 1
ATOM 640 C C . ALA A 1 80 ? -14.036 -2.122 14.856 1.00 94.81 80 ALA A C 1
ATOM 642 O O . ALA A 1 80 ? -14.547 -2.419 15.938 1.00 94.81 80 ALA A O 1
ATOM 643 N N . GLN A 1 81 ? -13.741 -0.867 14.511 1.00 94.19 81 GLN A N 1
ATOM 644 C CA . GLN A 1 81 ? -13.973 0.284 15.373 1.00 94.19 81 GLN A CA 1
ATOM 645 C C . GLN A 1 81 ? -15.462 0.439 15.696 1.00 94.19 81 GLN A C 1
ATOM 647 O O . GLN A 1 81 ? -15.816 0.432 16.872 1.00 94.19 81 GLN A O 1
ATOM 652 N N . GLY A 1 82 ? -16.341 0.445 14.690 1.00 95.00 82 GLY A N 1
ATOM 653 C CA . GLY A 1 82 ? -17.784 0.582 14.911 1.00 95.00 82 GLY A CA 1
ATOM 654 C C . GLY A 1 82 ? -18.383 -0.548 15.758 1.00 95.00 82 GLY A C 1
ATOM 655 O O . GLY A 1 82 ? -19.236 -0.305 16.609 1.00 95.00 82 GLY A O 1
ATOM 656 N N . ARG A 1 83 ? -17.906 -1.794 15.600 1.00 94.44 83 ARG A N 1
ATOM 657 C CA . ARG A 1 83 ? -18.321 -2.908 16.476 1.00 94.44 83 ARG A CA 1
ATOM 658 C C . ARG A 1 83 ? -17.860 -2.717 17.920 1.00 94.44 83 ARG A C 1
ATOM 660 O O . ARG A 1 83 ? -18.605 -3.056 18.837 1.00 94.44 83 ARG A O 1
ATOM 667 N N . ASN A 1 84 ? -16.648 -2.208 18.128 1.00 92.19 84 ASN A N 1
ATOM 668 C CA . ASN A 1 84 ? -16.126 -1.948 19.467 1.00 92.19 84 ASN A CA 1
ATOM 669 C C . ASN A 1 84 ? -16.861 -0.786 20.140 1.00 92.19 84 ASN A C 1
ATOM 671 O O . ASN A 1 84 ? -17.263 -0.929 21.292 1.00 92.19 84 ASN A O 1
ATOM 675 N N . GLU A 1 85 ? -17.086 0.315 19.423 1.00 92.88 85 GLU A N 1
ATOM 676 C CA . GLU A 1 85 ? -17.854 1.469 19.905 1.00 92.88 85 GLU A CA 1
ATOM 677 C C . GLU A 1 85 ? -19.277 1.053 20.289 1.00 92.88 85 GLU A C 1
ATOM 679 O O . GLU A 1 85 ? -19.664 1.217 21.444 1.00 92.88 85 GLU A O 1
ATOM 684 N N . GLY A 1 86 ? -20.004 0.376 19.393 1.00 94.25 86 GLY A N 1
ATOM 685 C CA . GLY A 1 86 ? -21.359 -0.100 19.685 1.00 94.25 86 GLY A CA 1
ATOM 686 C C . GLY A 1 86 ? -21.420 -1.090 20.855 1.00 94.25 86 GLY A C 1
ATOM 687 O O . GLY A 1 86 ? -22.366 -1.080 21.641 1.00 94.25 86 GLY A O 1
ATOM 688 N N . ARG A 1 87 ? -20.390 -1.928 21.034 1.00 91.94 87 ARG A N 1
ATOM 689 C CA . ARG A 1 87 ? -20.294 -2.823 22.197 1.00 91.94 87 ARG A CA 1
ATOM 690 C C . ARG A 1 87 ? -20.091 -2.047 23.498 1.00 91.94 87 ARG A C 1
ATOM 692 O O . ARG A 1 87 ? -20.709 -2.397 24.500 1.00 91.94 87 ARG A O 1
ATOM 699 N N . VAL A 1 88 ? -19.244 -1.018 23.498 1.00 91.06 88 VAL A N 1
ATOM 700 C CA . VAL A 1 88 ? -19.026 -0.158 24.672 1.00 91.06 88 VAL A CA 1
ATOM 701 C C . VAL A 1 88 ? -20.297 0.616 25.015 1.00 91.06 88 VAL A C 1
ATOM 703 O O . VAL A 1 88 ? -20.690 0.630 26.180 1.00 91.06 88 VAL A O 1
ATOM 706 N N . GLU A 1 89 ? -20.979 1.185 24.021 1.00 93.12 89 GLU A N 1
ATOM 707 C CA . GLU A 1 89 ? -22.260 1.874 24.211 1.00 93.12 89 GLU A CA 1
ATOM 708 C C . GLU A 1 89 ? -23.327 0.944 24.801 1.00 93.12 89 GLU A C 1
ATOM 710 O O . GLU A 1 89 ? -24.005 1.307 25.764 1.00 93.12 89 GLU A O 1
ATOM 715 N N . ALA A 1 90 ? -23.435 -0.289 24.295 1.00 94.00 90 ALA A N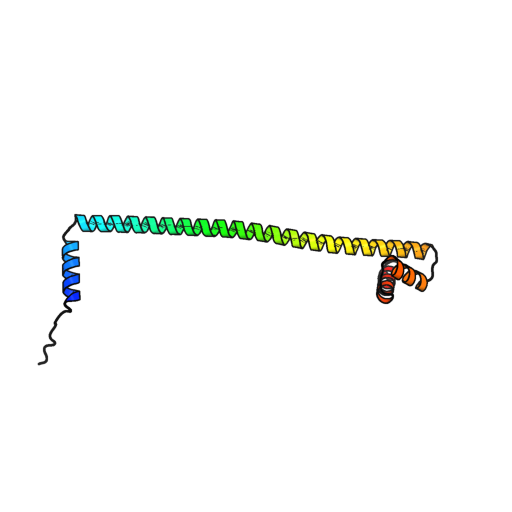 1
ATOM 716 C CA . ALA A 1 90 ? -24.365 -1.281 24.826 1.00 94.00 90 ALA A CA 1
ATOM 717 C C . ALA A 1 90 ? -24.052 -1.656 26.286 1.00 94.00 90 ALA A C 1
ATOM 719 O O . ALA A 1 90 ? -24.962 -1.732 27.114 1.00 94.00 90 ALA A O 1
ATOM 720 N N . ILE A 1 91 ? -22.772 -1.853 26.625 1.00 92.38 91 ILE A N 1
ATOM 721 C CA . ILE A 1 91 ? -22.333 -2.122 28.005 1.00 92.38 91 ILE A CA 1
ATOM 722 C C . ILE A 1 91 ? -22.660 -0.930 28.911 1.00 92.38 91 ILE A C 1
ATOM 724 O O . ILE A 1 91 ? -23.155 -1.119 30.022 1.00 92.38 91 ILE A O 1
ATOM 728 N N . GLN A 1 92 ? -22.435 0.298 28.443 1.00 91.38 92 GLN A N 1
ATOM 729 C CA . GLN A 1 92 ? -22.748 1.514 29.192 1.00 91.38 92 GLN A CA 1
ATOM 730 C C . GLN A 1 92 ? -24.257 1.672 29.433 1.00 91.38 92 GLN A C 1
ATOM 732 O O . GLN A 1 92 ? -24.671 2.037 30.538 1.00 91.38 92 GLN A O 1
ATOM 737 N N . ALA A 1 93 ? -25.087 1.371 28.433 1.00 92.12 93 ALA A N 1
ATOM 738 C CA . ALA A 1 93 ? -26.540 1.386 28.574 1.00 92.12 93 ALA A CA 1
ATOM 739 C C . ALA A 1 93 ? -27.014 0.342 29.599 1.00 92.12 93 ALA A C 1
ATOM 741 O O . ALA A 1 93 ? -27.791 0.673 30.496 1.00 92.12 93 ALA A O 1
ATOM 742 N N . ALA A 1 94 ? -26.488 -0.886 29.530 1.00 92.38 94 ALA A N 1
ATOM 743 C CA . ALA A 1 94 ? -26.788 -1.943 30.496 1.00 92.38 94 ALA A CA 1
ATOM 744 C C . ALA A 1 94 ? -26.356 -1.558 31.921 1.00 92.38 94 ALA A C 1
ATOM 746 O O . ALA A 1 94 ? -27.130 -1.702 32.866 1.00 92.38 94 ALA A O 1
ATOM 747 N N . LEU A 1 95 ? -25.156 -0.992 32.078 1.00 90.88 95 LEU A N 1
ATOM 748 C CA . LEU A 1 95 ? -24.658 -0.484 33.357 1.00 90.88 95 LEU A CA 1
ATOM 749 C C . LEU A 1 95 ? -25.599 0.571 33.953 1.00 90.88 95 LEU A C 1
ATOM 751 O O . LEU A 1 95 ? -25.925 0.517 35.138 1.00 90.88 95 LEU A O 1
ATOM 755 N N . THR A 1 96 ? -26.042 1.521 33.131 1.00 90.00 96 THR A N 1
ATOM 756 C CA . THR A 1 96 ? -26.951 2.595 33.556 1.00 90.00 96 THR A CA 1
ATOM 757 C C . THR A 1 96 ? -28.305 2.026 33.981 1.00 90.00 96 THR A C 1
ATOM 759 O O . THR A 1 96 ? -28.833 2.399 35.030 1.00 90.00 96 THR A O 1
ATOM 762 N N . PHE A 1 97 ? -28.834 1.062 33.222 1.00 91.62 97 PHE A N 1
ATOM 763 C CA . PHE A 1 97 ? -30.067 0.356 33.559 1.00 91.62 97 PHE A CA 1
ATOM 764 C C . PHE A 1 97 ? -29.955 -0.370 34.908 1.00 91.62 97 PHE A C 1
ATOM 766 O O . PHE A 1 97 ? -30.795 -0.166 35.784 1.00 91.62 97 PHE A O 1
ATOM 773 N N . PHE A 1 98 ? -28.892 -1.141 35.131 1.00 90.44 98 PHE A N 1
ATOM 774 C CA . PHE A 1 98 ? -28.697 -1.868 36.387 1.00 90.44 98 PHE A CA 1
ATOM 775 C C . PHE A 1 98 ? -28.490 -0.950 37.597 1.00 90.44 98 PHE A C 1
ATOM 777 O O . PHE A 1 98 ? -29.048 -1.205 38.665 1.00 90.44 98 PHE A O 1
ATOM 784 N N . LYS A 1 99 ? -27.774 0.168 37.424 1.00 86.38 99 LYS A N 1
ATOM 785 C CA . LYS A 1 99 ? -27.658 1.196 38.469 1.00 86.38 99 LYS A CA 1
ATOM 786 C C . LYS A 1 99 ? -29.010 1.822 38.810 1.00 86.38 99 LYS A C 1
ATOM 788 O O . LYS A 1 99 ? -29.299 2.022 39.985 1.00 86.38 99 LYS A O 1
ATOM 793 N N . SER A 1 100 ? -29.855 2.090 37.811 1.00 88.19 100 SER A N 1
ATOM 794 C CA . SER A 1 100 ? -31.195 2.654 38.041 1.00 88.19 100 SER A CA 1
ATOM 795 C C . SER A 1 100 ? -32.129 1.710 38.810 1.00 88.19 100 SER A C 1
ATOM 797 O O . SER A 1 100 ? -33.022 2.168 39.514 1.00 88.19 100 SER A O 1
ATOM 799 N N . GLN A 1 101 ? -31.878 0.400 38.732 1.00 89.94 101 GLN A N 1
ATOM 800 C CA . GLN A 1 101 ? -32.588 -0.640 39.486 1.00 89.94 101 GLN A CA 1
ATOM 801 C C . GLN A 1 101 ? -32.070 -0.790 40.932 1.00 89.94 101 GLN A C 1
ATOM 803 O O . GLN A 1 101 ? -32.587 -1.613 41.682 1.00 89.94 101 GLN A O 1
ATOM 808 N N . GLY A 1 102 ? -31.035 -0.039 41.332 1.00 87.56 102 GLY A N 1
ATOM 809 C CA . GLY A 1 102 ? -30.441 -0.121 42.669 1.00 87.56 102 GLY A CA 1
ATOM 810 C C . GLY A 1 102 ? -29.641 -1.403 42.930 1.00 87.56 102 GLY A C 1
ATOM 811 O O . GLY A 1 102 ? -29.428 -1.752 44.089 1.00 87.56 102 GLY A O 1
ATOM 812 N N . GLN A 1 103 ? -29.209 -2.112 41.881 1.00 89.38 103 GLN A N 1
ATOM 813 C CA . GLN A 1 103 ? -28.430 -3.344 42.026 1.00 89.38 103 GLN A CA 1
ATOM 814 C C . GLN A 1 103 ? -27.046 -3.082 42.631 1.00 89.38 103 GLN A C 1
ATOM 816 O O . GLN A 1 103 ? -26.400 -2.069 42.344 1.00 89.38 103 GLN A O 1
ATOM 821 N N . ALA A 1 104 ? -26.567 -4.027 43.445 1.00 89.88 104 ALA A N 1
ATOM 822 C CA . ALA A 1 104 ? -25.242 -3.936 44.047 1.00 89.88 104 ALA A CA 1
ATOM 823 C C . ALA A 1 104 ? -24.136 -4.066 42.976 1.00 89.88 104 ALA A C 1
ATOM 825 O O . ALA A 1 104 ? -24.296 -4.843 42.032 1.00 89.88 104 ALA A O 1
ATOM 826 N N . PRO A 1 105 ? -22.979 -3.387 43.117 1.00 88.81 105 PRO A N 1
ATOM 827 C CA . PRO A 1 105 ? -21.900 -3.414 42.120 1.00 88.81 105 PRO A CA 1
ATOM 828 C C . PRO A 1 105 ? -21.461 -4.822 41.688 1.00 88.81 105 PRO A C 1
ATOM 830 O O . PRO A 1 105 ? -21.216 -5.065 40.509 1.00 88.81 105 PRO A O 1
ATOM 833 N N . THR A 1 106 ? -21.413 -5.766 42.629 1.00 91.00 106 THR A N 1
ATOM 834 C CA . THR A 1 106 ? -21.048 -7.168 42.378 1.00 91.00 106 THR A CA 1
ATOM 835 C C . THR A 1 106 ? -22.057 -7.891 41.483 1.00 91.00 106 THR A C 1
ATOM 837 O O . THR A 1 106 ? -21.664 -8.678 40.624 1.00 91.00 106 THR A O 1
ATOM 840 N N . GLU A 1 107 ? -23.351 -7.604 41.640 1.00 92.19 107 GLU A N 1
ATOM 841 C CA . GLU A 1 107 ? -24.420 -8.165 40.806 1.00 92.19 107 GLU A CA 1
ATOM 842 C C . GLU A 1 107 ? -24.393 -7.567 39.401 1.00 92.19 107 GLU A C 1
ATOM 844 O O . GLU A 1 107 ? -24.531 -8.291 38.417 1.00 92.19 107 GLU A O 1
ATOM 849 N N . VAL A 1 108 ? -24.138 -6.260 39.292 1.00 91.44 108 VAL A N 1
ATOM 850 C CA . VAL A 1 108 ? -24.000 -5.582 37.997 1.00 91.44 108 VAL A CA 1
ATOM 851 C C . VAL A 1 108 ? -22.867 -6.195 37.176 1.00 91.44 108 VAL A C 1
ATOM 853 O O . VAL A 1 108 ? -23.054 -6.503 36.000 1.00 91.44 108 VAL A O 1
ATOM 856 N N . VAL A 1 109 ? -21.702 -6.421 37.788 1.00 93.12 109 VAL A N 1
ATOM 857 C CA . VAL A 1 109 ? -20.546 -7.035 37.115 1.00 93.12 109 VAL A CA 1
ATOM 858 C C . VAL A 1 109 ? -20.853 -8.470 36.675 1.00 93.12 109 VAL A C 1
ATOM 860 O O . VAL A 1 109 ? -20.538 -8.840 35.541 1.00 93.12 109 VAL A O 1
ATOM 863 N N . ALA A 1 110 ? -21.533 -9.259 37.513 1.00 93.81 110 ALA A N 1
ATOM 864 C CA . ALA A 1 110 ? -21.965 -10.608 37.150 1.00 93.81 110 ALA A CA 1
ATOM 865 C C . ALA A 1 110 ? -22.959 -10.606 35.973 1.00 93.81 110 ALA A C 1
ATOM 867 O O . ALA A 1 110 ? -22.785 -11.374 35.024 1.00 93.81 110 ALA A O 1
ATOM 868 N N . ASN A 1 111 ? -23.938 -9.698 35.982 1.00 92.69 111 ASN A N 1
ATOM 869 C CA . ASN A 1 111 ? -24.918 -9.553 34.905 1.00 92.69 111 ASN A CA 1
ATOM 870 C C . ASN A 1 111 ? -24.256 -9.104 33.591 1.00 92.69 111 ASN A C 1
ATOM 872 O O . ASN A 1 111 ? -24.555 -9.656 32.534 1.00 92.69 111 ASN A O 1
ATOM 876 N N . LEU A 1 112 ? -23.302 -8.165 33.638 1.00 92.06 112 LEU A N 1
ATOM 877 C CA . LEU A 1 112 ? -22.517 -7.752 32.465 1.00 92.06 112 LEU A CA 1
ATOM 878 C C . LEU A 1 112 ? -21.658 -8.900 31.913 1.00 92.06 112 LEU A C 1
ATOM 880 O O . LEU A 1 112 ? -21.582 -9.084 30.696 1.00 92.06 112 LEU A O 1
ATOM 884 N N . SER A 1 113 ? -21.039 -9.693 32.794 1.00 94.38 113 SER A N 1
ATOM 885 C CA . SER A 1 113 ? -20.285 -10.892 32.412 1.00 94.38 113 SER A CA 1
ATOM 886 C C . SER A 1 113 ? -21.168 -11.898 31.670 1.00 94.38 113 SER A C 1
ATOM 888 O O . SER A 1 113 ? -20.772 -12.385 30.609 1.00 94.38 113 SER A O 1
ATOM 890 N N . GLN A 1 114 ? -22.385 -12.141 32.161 1.00 93.38 114 GLN A N 1
ATOM 891 C CA . GLN A 1 114 ? -23.341 -13.049 31.527 1.00 93.38 114 GLN A CA 1
ATOM 892 C C . GLN A 1 114 ? -23.899 -12.506 30.204 1.00 93.38 114 GLN A C 1
ATOM 894 O O . GLN A 1 114 ? -23.879 -13.226 29.208 1.00 93.38 114 GLN A O 1
ATOM 899 N N . MET A 1 115 ? -24.358 -11.249 30.164 1.00 91.94 115 MET A N 1
ATOM 900 C CA . MET A 1 115 ? -25.009 -10.659 28.983 1.00 91.94 115 MET A CA 1
ATOM 901 C C . MET A 1 115 ? -24.065 -10.464 27.794 1.00 91.94 115 MET A C 1
ATOM 903 O O . MET A 1 115 ? -24.479 -10.620 26.649 1.00 91.94 115 MET A O 1
ATOM 907 N N . PHE A 1 116 ? -22.804 -10.111 28.053 1.00 92.75 116 PHE A N 1
ATOM 908 C CA . PHE A 1 116 ? -21.821 -9.814 27.006 1.00 92.75 116 PHE A CA 1
ATOM 909 C C . PHE A 1 116 ? -20.772 -10.919 26.836 1.00 92.75 116 PHE A C 1
ATOM 911 O O . PHE A 1 116 ? -19.782 -10.716 26.128 1.00 92.75 116 PHE A O 1
ATOM 918 N N . HIS A 1 117 ? -20.975 -12.068 27.494 1.00 93.31 117 HIS A N 1
ATOM 919 C CA . HIS A 1 117 ? -20.056 -13.210 27.511 1.00 93.31 117 HIS A CA 1
ATOM 920 C C . HIS A 1 117 ? -18.607 -12.793 27.824 1.00 93.31 117 HIS A C 1
ATOM 922 O O . HIS A 1 117 ? -17.652 -13.201 27.161 1.00 93.31 117 HIS A O 1
ATOM 928 N N . LEU A 1 118 ? -18.451 -11.921 28.821 1.00 91.88 118 LEU A N 1
ATOM 929 C CA . LEU A 1 118 ? -17.162 -11.393 29.264 1.00 91.88 118 LEU A CA 1
ATOM 930 C C . LEU A 1 118 ? -16.623 -12.229 30.420 1.00 91.88 118 LEU A C 1
ATOM 932 O O . LEU A 1 118 ? -17.391 -12.746 31.230 1.00 91.88 118 LEU A O 1
ATOM 936 N N . SER A 1 119 ? -15.298 -12.277 30.572 1.00 94.88 119 SER A N 1
ATOM 937 C CA . SER A 1 119 ? -14.715 -12.746 31.831 1.00 94.88 119 SER A CA 1
ATOM 938 C C . SER A 1 119 ? -15.102 -11.804 32.978 1.00 94.88 119 SER A C 1
ATOM 940 O O . SER A 1 119 ? -15.313 -10.609 32.756 1.00 94.88 119 SER A O 1
ATOM 942 N N . GLN A 1 120 ? -15.143 -12.324 34.206 1.00 91.00 120 GLN A N 1
ATOM 943 C CA . GLN A 1 120 ? -15.411 -11.517 35.403 1.00 91.00 120 GLN A CA 1
ATOM 944 C C . GLN A 1 120 ? -14.443 -10.332 35.522 1.00 91.00 120 GLN A C 1
ATOM 946 O O . GLN A 1 120 ? -14.871 -9.205 35.744 1.00 91.00 120 GLN A O 1
ATOM 951 N N . GLN A 1 121 ? -13.151 -10.551 35.254 1.00 92.94 121 GLN A N 1
ATOM 952 C CA . GLN A 1 121 ? -12.153 -9.480 35.272 1.00 92.94 121 GLN A CA 1
ATOM 953 C C . GLN A 1 121 ? -12.428 -8.414 34.204 1.00 92.94 121 GLN A C 1
ATOM 955 O O . GLN A 1 121 ? -12.300 -7.221 34.457 1.00 92.94 121 GLN A O 1
ATOM 960 N N . THR A 1 122 ? -12.816 -8.827 32.996 1.00 91.19 122 THR A N 1
ATOM 961 C CA . THR A 1 122 ? -13.123 -7.890 31.908 1.00 91.19 122 THR A CA 1
ATOM 962 C C . THR A 1 122 ? -14.372 -7.067 32.223 1.00 91.19 122 THR A C 1
ATOM 964 O O . THR A 1 122 ? -14.371 -5.860 32.000 1.00 91.19 122 THR A O 1
ATOM 967 N N . ALA A 1 123 ? -15.420 -7.696 32.760 1.00 91.44 123 ALA A N 1
ATOM 968 C CA . ALA A 1 123 ? -16.636 -7.006 33.182 1.00 91.44 123 ALA A CA 1
ATOM 969 C C . ALA A 1 123 ? -16.361 -6.019 34.328 1.00 91.44 123 ALA A C 1
ATOM 971 O O . ALA A 1 123 ? -16.845 -4.889 34.276 1.00 91.44 123 ALA A O 1
ATOM 972 N N . GLN A 1 124 ? -15.528 -6.405 35.301 1.00 92.06 124 GLN A N 1
ATOM 973 C CA . GLN A 1 124 ? -15.081 -5.522 36.379 1.00 92.06 124 GLN A CA 1
ATOM 974 C C . GLN A 1 124 ? -14.332 -4.306 35.820 1.00 92.06 124 GLN A C 1
ATOM 976 O O . GLN A 1 124 ? -14.677 -3.175 36.143 1.00 92.06 124 GLN A O 1
ATOM 981 N N . ASN A 1 125 ? -13.388 -4.515 34.898 1.00 91.62 125 ASN A N 1
ATOM 982 C CA . ASN A 1 125 ? -12.650 -3.418 34.271 1.00 91.62 125 ASN A CA 1
ATOM 983 C C . ASN A 1 125 ? -13.583 -2.441 33.529 1.00 91.62 125 ASN A C 1
ATOM 985 O O . ASN A 1 125 ? -13.389 -1.230 33.611 1.00 91.62 125 ASN A O 1
ATOM 989 N N . TYR A 1 126 ? -14.597 -2.943 32.812 1.00 89.62 126 TYR A N 1
ATOM 990 C CA . TYR A 1 126 ? -15.597 -2.087 32.162 1.00 89.62 126 TYR A CA 1
ATOM 991 C C . TYR A 1 126 ? -16.435 -1.309 33.177 1.00 89.62 126 TYR A C 1
ATOM 993 O O . TYR A 1 126 ? -16.674 -0.117 32.979 1.00 89.62 126 TYR A O 1
ATOM 1001 N N . TYR A 1 127 ? -16.866 -1.966 34.256 1.00 89.88 127 TYR A N 1
ATOM 1002 C CA . TYR A 1 127 ? -17.591 -1.318 35.343 1.00 89.88 127 TYR A CA 1
ATOM 1003 C C . TYR A 1 127 ? -16.760 -0.183 35.948 1.00 89.88 127 TYR A C 1
ATOM 1005 O O . TYR A 1 127 ? -17.251 0.938 36.029 1.00 89.88 127 TYR A O 1
ATOM 1013 N N . ASP A 1 128 ? -15.493 -0.432 36.281 1.00 90.06 128 ASP A N 1
ATOM 1014 C CA . ASP A 1 128 ? -14.603 0.559 36.889 1.00 90.06 128 ASP A CA 1
ATOM 1015 C C . ASP A 1 128 ? -14.342 1.741 35.940 1.00 90.06 128 ASP A C 1
ATOM 1017 O O . ASP A 1 128 ? -14.491 2.902 36.324 1.00 90.06 128 ASP A O 1
ATOM 1021 N N . GLN A 1 129 ? -14.027 1.470 34.669 1.00 86.94 129 GLN A N 1
ATOM 1022 C CA . GLN A 1 129 ? -13.753 2.513 33.672 1.00 86.94 129 GLN A CA 1
ATOM 1023 C C . GLN A 1 129 ? -14.968 3.404 33.379 1.00 86.94 129 GLN A C 1
ATOM 1025 O O . GLN A 1 129 ? -14.812 4.607 33.155 1.00 86.94 129 GLN A O 1
ATOM 1030 N N . LEU A 1 130 ? -16.173 2.830 33.349 1.00 81.94 130 LEU A N 1
ATOM 1031 C CA . LEU A 1 130 ? -17.401 3.558 33.018 1.00 81.94 130 LEU A CA 1
ATOM 1032 C C . LEU A 1 130 ? -18.071 4.178 34.250 1.00 81.94 130 LEU A C 1
ATOM 1034 O O . LEU A 1 130 ? -18.724 5.211 34.125 1.00 81.94 130 LEU A O 1
ATOM 1038 N N . ALA A 1 131 ? -17.896 3.599 35.441 1.00 75.19 131 ALA A N 1
ATOM 1039 C CA . ALA A 1 131 ? -18.408 4.165 36.685 1.00 75.19 131 ALA A CA 1
ATOM 1040 C C . ALA A 1 131 ? -17.638 5.422 37.110 1.00 75.19 131 ALA A C 1
ATOM 1042 O O . ALA A 1 131 ? -18.271 6.358 37.590 1.00 75.19 131 ALA A O 1
ATOM 1043 N N . VAL A 1 132 ? -16.320 5.476 36.879 1.00 65.81 132 VAL A N 1
ATOM 1044 C CA . VAL A 1 132 ? -15.483 6.653 37.185 1.00 65.81 132 VAL A CA 1
ATOM 1045 C C . VAL A 1 132 ? -15.814 7.854 36.291 1.00 65.81 132 VAL A C 1
ATOM 1047 O O . VAL A 1 132 ? -15.653 8.989 36.715 1.00 65.81 132 VAL A O 1
ATOM 1050 N N . LYS A 1 133 ? -16.319 7.638 35.070 1.00 58.97 133 LYS A N 1
ATOM 1051 C CA . LYS A 1 133 ? -16.702 8.727 34.151 1.00 58.97 133 LYS A CA 1
ATOM 1052 C C . LYS A 1 133 ? -18.053 9.389 34.465 1.00 58.97 133 LYS A C 1
ATOM 1054 O O . LYS A 1 133 ? -18.379 10.382 33.822 1.00 58.97 133 LYS A O 1
ATOM 1059 N N . GLN A 1 134 ? -18.854 8.831 35.374 1.00 52.69 134 GLN A N 1
ATOM 1060 C CA . GLN A 1 134 ? -20.201 9.331 35.698 1.00 52.69 134 GLN A CA 1
ATOM 1061 C C . GLN A 1 134 ? -20.320 9.952 37.104 1.00 52.69 134 GLN A C 1
ATOM 1063 O O . GLN A 1 134 ? -21.424 10.342 37.483 1.00 52.69 134 GLN A O 1
ATOM 1068 N N . GLY A 1 135 ? -19.227 10.009 37.873 1.00 46.97 135 GLY A N 1
ATOM 1069 C CA . GLY A 1 135 ? -19.139 10.724 39.155 1.00 46.97 135 GLY A CA 1
ATOM 1070 C C . GLY A 1 135 ? -18.371 12.025 39.000 1.00 46.97 135 GLY A C 1
ATOM 1071 O O . GLY A 1 135 ? -18.738 12.990 39.702 1.00 46.97 135 GLY A O 1
#